Protein AF-A0A7C8HJ46-F1 (afdb_monomer_lite)

Foldseek 3Di:
DDDDDDDDDPVVLVVLVVVCVVVVHDSVVSVVVVVVVVVVVVVDDPQDPVNVVVVVVVVVCVVVVPDDDPVRVCVVVVNDD

Sequence (81 aa):
MTTLTLEIPEEMAAWLAEEATRRGVSRETAALDLLEQIALDDLRAPLTEEDIAAIEQGLADMRAGNVFSSQEVWESLGIKE

pLDDT: mean 87.75, std 7.17, range [60.72, 97.25]

Secondary structure (DSSP, 8-state):
---------HHHHHHHHHHHHHHT--HHHHHHHHHHHHHHHHHSPPPPHHHHHHHHHHHHHHHHT----HHHHHHHTT---

Radius of gyration: 20.62 Å; chains: 1; bounding box: 50×31×43 Å

Structure (mmCIF, N/CA/C/O backbone):
data_AF-A0A7C8HJ46-F1
#
_entry.id   AF-A0A7C8HJ46-F1
#
loop_
_atom_site.group_PDB
_atom_site.id
_atom_site.type_symbol
_atom_site.label_atom_id
_atom_site.label_alt_id
_atom_site.label_comp_id
_atom_site.label_asym_id
_atom_site.label_entity_id
_atom_site.label_seq_id
_atom_site.pdbx_PDB_ins_code
_atom_site.Cartn_x
_atom_site.Cartn_y
_atom_site.Cartn_z
_atom_site.occupancy
_atom_site.B_iso_or_equiv
_atom_site.auth_seq_id
_atom_site.auth_comp_id
_atom_site.auth_asym_id
_atom_site.auth_atom_id
_atom_site.pdbx_PDB_model_num
ATOM 1 N N . MET A 1 1 ? -26.213 10.705 8.674 1.00 65.00 1 MET A N 1
ATOM 2 C CA . MET A 1 1 ? -25.142 9.750 9.022 1.00 65.00 1 MET A CA 1
ATOM 3 C C . MET A 1 1 ? -25.524 8.415 8.436 1.00 65.00 1 MET A C 1
ATOM 5 O O . MET A 1 1 ? -26.627 7.960 8.707 1.00 65.00 1 MET A O 1
ATOM 9 N N . THR A 1 2 ? -24.653 7.839 7.617 1.00 80.75 2 THR A N 1
ATOM 10 C CA . THR A 1 2 ? -24.822 6.481 7.097 1.00 80.75 2 THR A CA 1
ATOM 11 C C . THR A 1 2 ? -23.946 5.573 7.945 1.00 80.75 2 THR A C 1
ATOM 13 O O . THR A 1 2 ? -22.776 5.88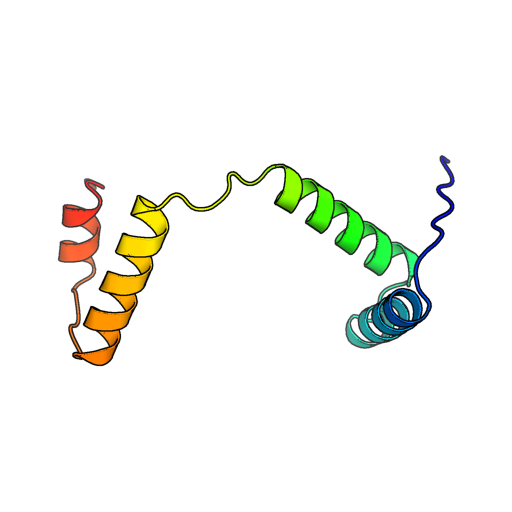3 8.151 1.00 80.75 2 THR A O 1
ATOM 16 N N . THR A 1 3 ? -24.517 4.502 8.484 1.00 84.81 3 THR A N 1
ATOM 17 C CA . THR A 1 3 ? -23.782 3.523 9.288 1.00 84.81 3 THR A CA 1
ATOM 18 C C . THR A 1 3 ? -23.525 2.300 8.426 1.00 84.81 3 THR A C 1
ATOM 20 O O . THR A 1 3 ? -24.460 1.757 7.843 1.00 84.81 3 THR A 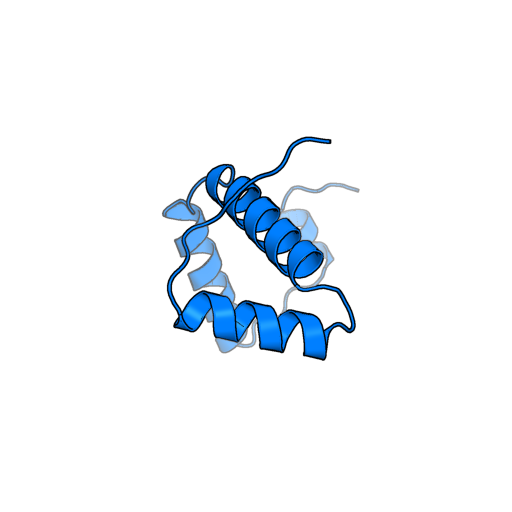O 1
ATOM 23 N N . LEU A 1 4 ? -22.264 1.884 8.349 1.00 85.19 4 LEU A N 1
ATOM 24 C CA . LEU A 1 4 ? -21.847 0.642 7.712 1.00 85.19 4 LEU A CA 1
ATOM 25 C C . LEU A 1 4 ? -21.429 -0.339 8.807 1.00 85.19 4 LEU A C 1
ATOM 27 O O . LEU A 1 4 ? -20.637 0.010 9.681 1.00 85.19 4 LEU A O 1
ATOM 31 N N . THR A 1 5 ? -21.963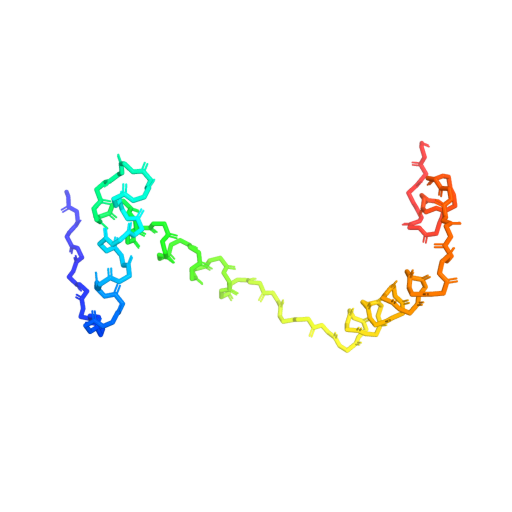 -1.554 8.759 1.00 89.44 5 THR A N 1
ATOM 32 C CA . THR A 1 5 ? -21.533 -2.658 9.621 1.00 89.44 5 THR A CA 1
ATOM 33 C C . THR A 1 5 ? -20.729 -3.625 8.768 1.00 89.44 5 THR A C 1
ATOM 35 O O . THR A 1 5 ? -21.215 -4.079 7.736 1.00 89.44 5 THR A O 1
ATOM 38 N N . LEU A 1 6 ? -19.496 -3.901 9.186 1.00 85.12 6 LEU A N 1
ATOM 39 C CA . LEU A 1 6 ? -18.577 -4.792 8.489 1.00 85.12 6 LEU A CA 1
ATOM 40 C C . LEU A 1 6 ? -18.419 -6.075 9.298 1.00 85.12 6 LEU A C 1
ATOM 42 O O . LEU A 1 6 ? -18.030 -6.028 10.466 1.00 85.12 6 LEU A O 1
ATOM 46 N N . GLU A 1 7 ? -18.688 -7.212 8.669 1.00 91.94 7 GLU A N 1
ATOM 47 C CA . GLU A 1 7 ? -18.275 -8.512 9.186 1.00 91.94 7 GLU A CA 1
ATOM 48 C C . GLU A 1 7 ? -16.903 -8.829 8.594 1.00 91.94 7 GLU A C 1
ATOM 50 O O . GLU A 1 7 ? -16.774 -9.066 7.394 1.00 91.94 7 GLU A O 1
ATOM 55 N N . ILE A 1 8 ? -15.868 -8.769 9.430 1.00 89.44 8 ILE A N 1
ATOM 56 C CA . ILE A 1 8 ? -14.482 -9.022 9.029 1.00 89.44 8 ILE A CA 1
ATOM 57 C C . ILE A 1 8 ? -13.886 -10.171 9.847 1.00 89.44 8 ILE A C 1
ATOM 59 O O . ILE A 1 8 ? -14.293 -10.376 10.994 1.00 89.44 8 ILE A O 1
ATOM 63 N N . PRO A 1 9 ? -12.907 -10.908 9.294 1.00 95.12 9 PRO A N 1
ATOM 64 C CA . PRO A 1 9 ? -12.169 -11.916 10.045 1.00 95.12 9 PRO A CA 1
ATOM 65 C C . PRO A 1 9 ? -11.480 -11.327 11.283 1.00 95.12 9 PRO A C 1
ATOM 67 O O . PRO A 1 9 ? -11.044 -10.174 11.274 1.00 95.12 9 PRO A O 1
ATOM 70 N N . GLU A 1 10 ? -11.314 -12.141 12.326 1.00 94.00 10 GLU A N 1
ATOM 71 C CA . GLU A 1 10 ? -10.674 -11.720 13.581 1.00 94.00 10 GLU A CA 1
ATOM 72 C C . GLU A 1 10 ? -9.245 -11.201 13.362 1.00 94.00 10 GLU A C 1
ATOM 74 O O . GLU A 1 10 ? -8.866 -10.177 13.926 1.00 94.00 10 GLU A O 1
ATOM 79 N N . GLU A 1 11 ? -8.482 -11.840 12.473 1.00 95.62 11 GLU A N 1
ATOM 80 C CA . GLU A 1 11 ? -7.128 -11.403 12.108 1.00 95.62 11 GLU A CA 1
ATOM 81 C C . GLU A 1 11 ? -7.117 -9.991 11.507 1.00 95.62 11 GLU A C 1
ATOM 83 O O . GLU A 1 11 ? -6.266 -9.169 11.844 1.00 95.62 11 GLU A O 1
ATOM 88 N N . MET A 1 12 ? -8.103 -9.670 10.667 1.00 92.62 12 MET A N 1
ATOM 89 C CA . MET A 1 12 ? -8.236 -8.344 10.064 1.00 92.62 12 MET A CA 1
ATOM 90 C C . MET A 1 12 ? -8.653 -7.299 11.104 1.00 92.62 12 MET A C 1
ATOM 92 O O . MET A 1 12 ? -8.156 -6.174 11.088 1.00 92.62 12 MET A O 1
ATOM 96 N N . ALA A 1 13 ? -9.524 -7.671 12.045 1.00 92.75 13 ALA A N 1
ATOM 97 C CA . ALA A 1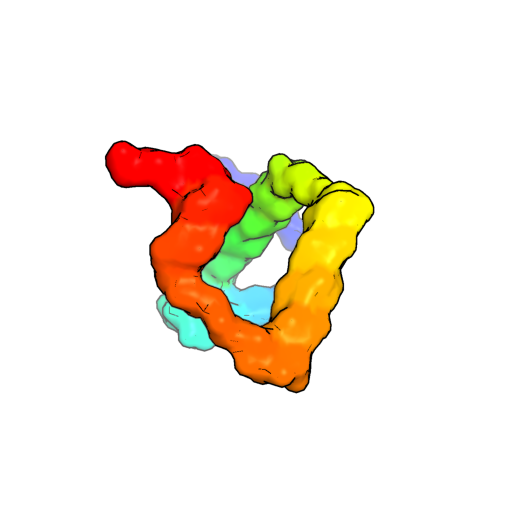 13 ? -9.895 -6.804 13.159 1.00 92.75 13 ALA A CA 1
ATOM 98 C C . ALA A 1 13 ? -8.696 -6.509 14.079 1.00 92.75 13 ALA A C 1
ATOM 100 O O . ALA A 1 13 ? -8.528 -5.371 14.526 1.00 92.75 13 ALA A O 1
ATOM 101 N N . ALA A 1 14 ? -7.849 -7.512 14.335 1.00 94.81 14 ALA A N 1
ATOM 102 C CA . ALA A 1 14 ? -6.612 -7.353 15.093 1.00 94.81 14 ALA A CA 1
ATOM 103 C C . ALA A 1 14 ? -5.624 -6.433 14.362 1.00 94.81 14 ALA A C 1
ATOM 105 O O . ALA A 1 14 ? -5.110 -5.491 14.967 1.00 94.81 14 ALA A O 1
ATOM 106 N N . TRP A 1 15 ? -5.439 -6.638 13.055 1.00 94.81 15 TRP A N 1
ATOM 107 C CA . TRP A 1 15 ? -4.598 -5.780 12.222 1.00 94.81 15 TRP A CA 1
ATOM 108 C C . TRP A 1 15 ? -5.076 -4.321 12.224 1.00 94.81 15 TRP A C 1
ATOM 110 O O . TRP A 1 15 ? -4.282 -3.419 12.471 1.00 94.81 15 TRP A O 1
ATOM 120 N N . LEU A 1 16 ? -6.380 -4.072 12.050 1.00 95.19 16 LEU A N 1
ATOM 121 C CA . LEU A 1 16 ? -6.948 -2.717 12.105 1.00 95.19 16 LEU A CA 1
ATOM 122 C C . LEU A 1 16 ? -6.731 -2.047 13.465 1.00 95.19 16 LEU A C 1
ATOM 124 O O . LEU A 1 16 ? -6.503 -0.839 13.535 1.00 95.19 16 LEU A O 1
ATOM 128 N N . ALA A 1 17 ? -6.815 -2.814 14.556 1.00 94.81 17 ALA A N 1
ATOM 129 C CA . ALA A 1 17 ? -6.560 -2.296 15.892 1.00 94.81 17 ALA A CA 1
ATOM 130 C C . ALA A 1 17 ? -5.093 -1.881 16.072 1.00 94.81 17 ALA A C 1
ATOM 132 O O . ALA A 1 17 ? -4.836 -0.799 16.599 1.00 94.81 17 ALA A O 1
ATOM 133 N N . GLU A 1 18 ? -4.153 -2.711 15.620 1.00 96.81 18 GLU A N 1
ATOM 134 C CA . GLU A 1 18 ? -2.722 -2.407 15.661 1.00 96.81 18 GLU A CA 1
ATOM 135 C C . GLU A 1 18 ? -2.376 -1.206 14.775 1.00 96.81 18 GLU A C 1
ATOM 137 O O . GLU A 1 18 ? -1.699 -0.278 15.217 1.00 96.81 18 GLU A O 1
ATOM 142 N N . GLU A 1 19 ? -2.903 -1.179 13.554 1.00 95.12 19 GLU A N 1
ATOM 143 C CA . GLU A 1 19 ? -2.667 -0.121 12.578 1.00 95.12 19 GLU A CA 1
ATOM 144 C C . GLU A 1 19 ? -3.199 1.236 13.063 1.00 95.12 19 GLU A C 1
ATOM 146 O O . GLU A 1 19 ? -2.509 2.257 12.970 1.00 95.12 19 GLU A O 1
ATOM 151 N N . ALA A 1 20 ? -4.391 1.246 13.667 1.00 96.25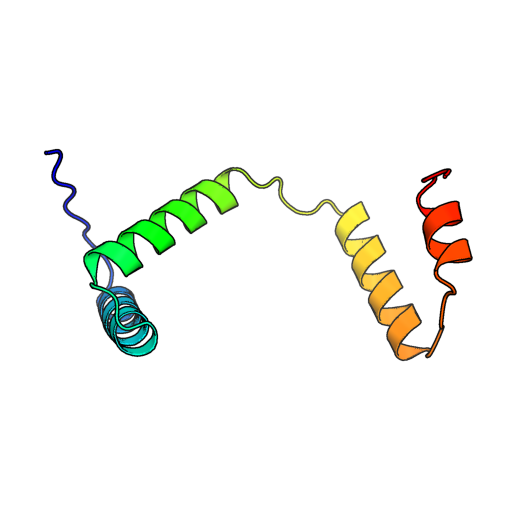 20 ALA A N 1
ATOM 152 C CA . ALA A 1 20 ? -4.959 2.430 14.302 1.00 96.25 20 ALA A CA 1
ATOM 153 C C . ALA A 1 20 ? -4.069 2.942 15.448 1.00 96.25 20 ALA A C 1
ATOM 155 O O . ALA A 1 20 ? -3.769 4.137 15.512 1.00 96.25 20 ALA A O 1
ATOM 156 N N . THR A 1 21 ? -3.576 2.046 16.313 1.00 97.25 21 THR A N 1
ATOM 157 C CA . THR A 1 21 ? -2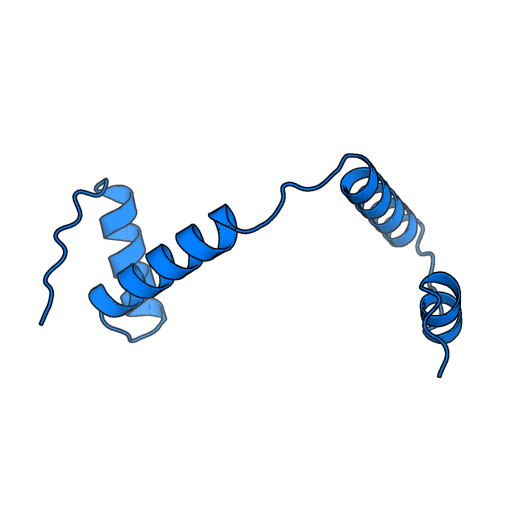.640 2.398 17.393 1.00 97.25 21 THR A CA 1
ATOM 158 C C . THR A 1 21 ? -1.324 2.946 16.848 1.00 97.25 21 THR A C 1
ATOM 160 O O . THR A 1 21 ? -0.857 3.983 17.317 1.00 97.25 21 THR A O 1
ATOM 163 N N . ARG A 1 22 ? -0.742 2.296 15.836 1.00 97.06 22 ARG A N 1
ATOM 164 C CA . ARG A 1 22 ? 0.523 2.696 15.207 1.00 97.06 22 ARG A CA 1
ATOM 165 C C . ARG A 1 22 ? 0.448 4.100 14.607 1.00 97.06 22 ARG A C 1
ATOM 167 O O . ARG A 1 22 ? 1.417 4.853 14.677 1.00 97.06 22 ARG A O 1
ATOM 174 N N . ARG A 1 23 ? -0.696 4.448 14.016 1.00 96.25 23 ARG A N 1
ATOM 175 C CA . ARG A 1 23 ? -0.941 5.744 13.366 1.00 96.25 23 ARG A CA 1
ATOM 176 C C . ARG A 1 23 ? -1.535 6.800 14.299 1.00 96.25 23 ARG A C 1
ATOM 178 O O . ARG A 1 23 ? -1.596 7.964 13.915 1.00 96.25 23 ARG A O 1
ATOM 185 N N . GLY A 1 24 ? -1.970 6.417 15.501 1.00 96.81 24 GLY A N 1
ATOM 186 C CA . GLY A 1 24 ? -2.648 7.315 16.438 1.00 96.81 24 GLY A CA 1
ATOM 187 C C . GLY A 1 24 ? -4.022 7.784 15.946 1.00 96.81 24 GLY A C 1
ATOM 188 O O . GLY A 1 24 ? -4.434 8.897 16.265 1.00 96.81 24 GLY A O 1
ATOM 189 N N . VAL A 1 25 ? -4.715 6.961 15.155 1.00 96.56 25 VAL A N 1
ATOM 190 C CA . VAL A 1 25 ? -6.056 7.243 14.609 1.00 96.56 25 VAL A CA 1
ATOM 191 C C . VAL A 1 25 ? -7.099 6.301 15.212 1.00 96.56 25 VAL A C 1
ATOM 193 O O . VAL A 1 25 ? -6.760 5.374 15.948 1.00 96.56 25 VAL A O 1
ATOM 196 N N . SER A 1 26 ? -8.384 6.532 14.932 1.00 95.56 26 SER A N 1
ATOM 197 C CA . SER A 1 26 ? -9.436 5.611 15.365 1.00 95.56 26 SER A CA 1
ATOM 198 C C . SER A 1 26 ? -9.488 4.368 14.469 1.00 95.56 26 SER A C 1
ATOM 200 O O . SER A 1 26 ? -9.016 4.378 13.328 1.00 95.56 26 SER A O 1
ATOM 202 N N . ARG A 1 27 ? -10.086 3.283 14.974 1.00 91.62 27 ARG A N 1
ATOM 203 C CA . ARG A 1 27 ? -10.262 2.047 14.193 1.00 91.62 27 ARG A CA 1
ATOM 204 C C . ARG A 1 27 ? -11.160 2.273 12.981 1.00 91.62 27 ARG A C 1
ATOM 206 O O . ARG A 1 27 ? -10.928 1.682 11.936 1.00 91.62 27 ARG A O 1
ATOM 213 N N . GLU A 1 28 ? -12.150 3.151 13.111 1.00 92.19 28 GLU A N 1
ATOM 214 C CA . GLU A 1 28 ? -13.039 3.555 12.025 1.00 92.19 28 GLU A CA 1
ATOM 215 C C . GLU A 1 28 ? -12.268 4.269 10.914 1.00 92.19 28 GLU A C 1
ATOM 217 O O . GLU A 1 28 ? -12.481 3.962 9.747 1.00 92.19 28 GLU A O 1
ATOM 222 N N . THR A 1 29 ? -11.339 5.171 11.254 1.00 94.06 29 THR A N 1
ATOM 223 C CA . THR A 1 29 ? -10.473 5.822 10.259 1.00 94.06 29 THR A CA 1
ATOM 224 C C . THR A 1 29 ? -9.576 4.809 9.553 1.00 94.06 29 THR A C 1
ATOM 226 O O . THR A 1 29 ? -9.526 4.801 8.330 1.00 94.06 29 THR A O 1
ATOM 229 N N . ALA A 1 30 ? -8.926 3.907 10.295 1.00 93.50 30 ALA A N 1
ATOM 230 C CA . ALA A 1 30 ? -8.101 2.862 9.687 1.00 93.50 30 ALA A CA 1
ATOM 231 C C . ALA A 1 30 ? -8.918 1.930 8.766 1.00 93.50 30 ALA A C 1
ATOM 233 O O . ALA A 1 30 ? -8.442 1.537 7.704 1.00 93.50 30 ALA A O 1
ATOM 234 N N . ALA A 1 31 ? -10.158 1.607 9.147 1.00 92.50 31 ALA A N 1
ATOM 235 C CA . ALA A 1 31 ? -11.057 0.791 8.337 1.00 92.50 31 ALA A CA 1
ATOM 236 C C . ALA A 1 31 ? -11.534 1.521 7.072 1.00 92.50 31 ALA A C 1
ATOM 238 O O . ALA A 1 31 ? -11.633 0.901 6.018 1.00 92.50 31 ALA A O 1
ATOM 239 N N . LEU A 1 32 ? -11.812 2.825 7.160 1.00 91.88 32 LEU A N 1
ATOM 240 C CA . LEU A 1 32 ? -12.165 3.642 5.998 1.00 91.88 32 LEU A CA 1
ATOM 241 C C . LEU A 1 32 ? -11.012 3.718 4.996 1.00 91.88 32 LEU A C 1
ATOM 243 O O . LEU A 1 32 ? -11.243 3.483 3.815 1.00 91.88 32 LEU A O 1
ATOM 247 N N . ASP A 1 33 ? -9.787 3.953 5.464 1.00 91.38 33 ASP A N 1
ATOM 248 C CA . ASP A 1 33 ? -8.606 3.988 4.595 1.00 91.38 33 ASP A CA 1
ATOM 249 C C . ASP A 1 33 ? -8.385 2.643 3.888 1.00 91.38 33 ASP A C 1
ATOM 251 O O . ASP A 1 33 ? -8.065 2.605 2.701 1.00 91.38 33 ASP A O 1
ATOM 255 N N . LEU A 1 34 ? -8.589 1.527 4.599 1.00 90.06 34 LEU A N 1
ATOM 256 C CA . LEU A 1 34 ? -8.512 0.195 4.001 1.00 90.06 34 LEU A CA 1
ATOM 257 C C . LEU A 1 34 ? -9.570 0.015 2.902 1.00 90.06 34 LEU A C 1
ATOM 259 O O . LEU A 1 34 ? -9.261 -0.501 1.831 1.00 90.06 34 LEU A O 1
ATOM 263 N N . LEU A 1 35 ? -10.811 0.441 3.150 1.00 90.00 35 LEU A N 1
ATOM 264 C CA . LEU A 1 35 ? -11.882 0.368 2.155 1.00 90.00 35 LEU A CA 1
ATOM 265 C C . LEU A 1 35 ? -11.604 1.263 0.942 1.00 90.00 35 LEU A C 1
ATOM 267 O O . LEU A 1 35 ? -11.871 0.846 -0.183 1.00 90.00 35 LEU A O 1
ATOM 271 N N . GLU A 1 36 ? -11.050 2.459 1.148 1.00 90.38 36 GLU A N 1
ATOM 272 C CA . GLU A 1 36 ? -10.604 3.327 0.053 1.00 90.38 36 GLU A CA 1
ATOM 273 C C . GLU A 1 36 ? -9.496 2.667 -0.764 1.00 90.38 36 GLU A C 1
ATOM 275 O O . GLU A 1 36 ? -9.544 2.696 -1.992 1.00 90.38 36 GLU A O 1
ATOM 280 N N . GLN A 1 37 ? -8.530 2.025 -0.105 1.00 88.00 37 GLN A N 1
ATOM 281 C CA . GLN A 1 37 ? -7.462 1.312 -0.793 1.00 88.00 37 GLN A CA 1
ATOM 282 C C . GLN A 1 37 ? -8.001 0.144 -1.624 1.00 88.00 37 GLN A C 1
ATOM 284 O O . GLN A 1 37 ? -7.627 0.018 -2.784 1.00 88.00 37 GLN A O 1
ATOM 289 N N . ILE A 1 38 ? -8.917 -0.660 -1.077 1.00 86.81 38 ILE A N 1
ATOM 290 C CA . ILE A 1 38 ? -9.570 -1.750 -1.820 1.00 86.81 38 ILE A CA 1
ATOM 291 C C . ILE A 1 38 ? -10.311 -1.193 -3.039 1.00 86.81 38 ILE A C 1
ATOM 293 O O . ILE A 1 38 ? -10.159 -1.709 -4.141 1.00 86.81 38 ILE A O 1
ATOM 297 N N . ALA A 1 39 ? -11.067 -0.106 -2.865 1.00 85.81 39 ALA A N 1
ATOM 298 C CA . ALA A 1 39 ? -11.779 0.528 -3.969 1.00 85.81 39 ALA A CA 1
ATOM 299 C C . ALA A 1 39 ? -10.825 1.069 -5.050 1.00 85.81 39 ALA A C 1
ATOM 301 O O . ALA A 1 39 ? -11.144 1.015 -6.235 1.00 85.81 39 ALA A O 1
ATOM 302 N N . LEU A 1 40 ? -9.658 1.590 -4.661 1.00 85.69 40 LEU A N 1
ATOM 303 C CA . LEU A 1 40 ? -8.626 2.049 -5.593 1.00 85.69 40 LEU A CA 1
ATOM 304 C C . LEU A 1 40 ? -7.934 0.891 -6.314 1.00 85.69 40 LEU A C 1
ATOM 306 O O . LEU A 1 40 ? -7.664 1.001 -7.509 1.00 85.69 40 LEU A O 1
ATOM 310 N N . ASP A 1 41 ? -7.645 -0.198 -5.608 1.00 82.31 41 ASP A N 1
ATOM 311 C CA . ASP A 1 41 ? -6.996 -1.373 -6.183 1.00 82.31 41 ASP A CA 1
ATOM 312 C C . ASP A 1 41 ? -7.934 -2.111 -7.151 1.00 82.31 41 ASP A C 1
ATOM 314 O O . ASP A 1 41 ? -7.483 -2.523 -8.216 1.00 82.31 41 ASP A O 1
ATOM 318 N N . ASP A 1 42 ? -9.243 -2.155 -6.883 1.00 78.00 42 ASP A N 1
ATOM 319 C CA . ASP A 1 42 ? -10.251 -2.665 -7.830 1.00 78.00 42 ASP A CA 1
ATOM 320 C C . ASP A 1 42 ? -10.343 -1.824 -9.120 1.00 78.00 42 ASP A C 1
ATOM 322 O O . ASP A 1 42 ? -10.728 -2.327 -10.178 1.00 78.00 42 ASP A O 1
ATOM 326 N N . LEU A 1 43 ? -9.995 -0.535 -9.053 1.00 76.75 43 LEU A N 1
ATOM 327 C CA . LEU A 1 43 ? -9.965 0.364 -10.212 1.00 76.75 43 LEU A CA 1
ATOM 328 C C . LEU A 1 43 ? -8.643 0.308 -10.985 1.00 76.75 43 LEU A C 1
ATOM 330 O O . LEU A 1 43 ? -8.565 0.825 -12.104 1.00 76.75 43 LEU A O 1
ATOM 334 N N . ARG A 1 44 ? -7.592 -0.287 -10.414 1.00 77.38 44 ARG A N 1
ATOM 335 C CA . ARG A 1 44 ? -6.310 -0.435 -11.100 1.00 77.38 44 ARG A CA 1
ATOM 336 C C . ARG A 1 44 ? -6.399 -1.568 -12.110 1.00 77.38 44 ARG A C 1
ATOM 338 O O . ARG A 1 44 ? -6.756 -2.696 -11.787 1.00 77.38 44 ARG A O 1
ATOM 345 N N . ALA A 1 45 ? -6.025 -1.264 -13.351 1.00 79.50 45 ALA A N 1
ATOM 346 C CA . ALA A 1 45 ? -5.823 -2.303 -14.345 1.00 79.50 45 ALA A CA 1
ATOM 347 C C . ALA A 1 45 ? -4.730 -3.270 -13.846 1.00 79.50 45 ALA A C 1
ATOM 349 O O . ALA A 1 45 ? -3.722 -2.808 -13.298 1.00 79.50 45 ALA A O 1
ATOM 350 N N . PRO A 1 46 ? -4.909 -4.592 -14.016 1.00 82.19 46 PRO A N 1
ATOM 351 C CA . PRO A 1 46 ? -3.843 -5.538 -13.730 1.00 82.19 46 PRO A CA 1
ATOM 352 C C . PRO A 1 46 ? -2.625 -5.217 -14.602 1.00 82.19 46 PRO A C 1
ATOM 354 O O . PRO A 1 46 ? -2.777 -4.746 -15.732 1.00 82.19 46 PRO A O 1
ATOM 357 N N . LEU A 1 47 ? -1.427 -5.494 -14.081 1.00 86.62 47 LEU A N 1
ATOM 358 C CA . LEU A 1 47 ? -0.199 -5.380 -14.865 1.00 86.62 47 LEU A CA 1
ATOM 359 C C . LEU A 1 47 ? -0.307 -6.265 -16.108 1.00 86.62 47 LEU A C 1
ATOM 361 O O . LEU A 1 47 ? -0.704 -7.431 -16.025 1.00 86.62 47 LEU A O 1
ATOM 365 N N . THR A 1 48 ? 0.045 -5.702 -17.255 1.00 91.00 48 THR A N 1
ATOM 366 C CA . THR A 1 48 ? 0.141 -6.450 -18.505 1.00 91.00 48 THR A CA 1
ATOM 367 C C . THR A 1 48 ? 1.427 -7.277 -18.532 1.00 91.00 48 THR A C 1
ATOM 369 O O . THR A 1 48 ? 2.354 -7.049 -17.754 1.00 91.00 48 THR A O 1
ATOM 372 N N . GLU A 1 49 ? 1.517 -8.243 -19.448 1.00 90.81 49 GLU A N 1
ATOM 373 C CA . GLU A 1 49 ? 2.770 -8.982 -19.670 1.00 90.81 49 GLU A CA 1
ATOM 374 C C . GLU A 1 49 ? 3.920 -8.047 -20.077 1.00 90.81 49 GLU A C 1
ATOM 376 O O . GLU A 1 49 ? 5.067 -8.283 -19.704 1.00 90.81 49 GLU A O 1
ATOM 381 N N . GLU A 1 50 ? 3.610 -6.960 -20.791 1.00 89.62 50 GLU A N 1
ATOM 382 C CA . GLU A 1 50 ? 4.576 -5.926 -21.166 1.00 89.62 50 GLU A CA 1
ATOM 383 C C . GLU A 1 50 ? 5.095 -5.168 -19.937 1.00 89.62 50 GLU A C 1
ATOM 385 O O . GLU A 1 50 ? 6.306 -4.996 -19.791 1.00 89.62 50 GLU A O 1
ATOM 390 N N . ASP A 1 51 ? 4.208 -4.802 -19.005 1.00 89.38 51 ASP A N 1
ATOM 391 C CA . ASP A 1 51 ? 4.601 -4.150 -17.750 1.00 89.38 51 ASP A CA 1
ATOM 392 C C . ASP A 1 51 ? 5.507 -5.058 -16.912 1.00 89.38 51 ASP A C 1
ATOM 394 O O . ASP A 1 51 ? 6.522 -4.615 -16.369 1.00 89.38 51 ASP A O 1
ATOM 398 N N . ILE A 1 52 ? 5.165 -6.347 -16.823 1.00 92.00 52 ILE A N 1
ATOM 399 C CA . ILE A 1 52 ? 5.965 -7.332 -16.089 1.00 92.00 52 ILE A CA 1
ATOM 400 C C . ILE A 1 52 ? 7.346 -7.478 -16.739 1.00 92.00 52 ILE A C 1
ATOM 402 O O . ILE A 1 52 ? 8.354 -7.406 -16.036 1.00 92.00 52 ILE A O 1
ATOM 406 N N . ALA A 1 53 ? 7.413 -7.607 -18.067 1.00 90.62 53 ALA A N 1
ATOM 407 C CA . ALA A 1 53 ? 8.677 -7.711 -18.792 1.00 90.62 53 ALA A CA 1
ATOM 408 C C . ALA A 1 53 ? 9.559 -6.462 -18.607 1.00 90.62 53 ALA A C 1
ATOM 410 O O . ALA A 1 53 ? 10.770 -6.581 -18.406 1.00 90.62 53 ALA A O 1
ATOM 411 N N . ALA A 1 54 ? 8.966 -5.264 -18.612 1.00 88.19 54 ALA A N 1
ATOM 412 C CA . ALA A 1 54 ? 9.684 -4.018 -18.353 1.00 88.19 54 ALA A CA 1
ATOM 413 C C . ALA A 1 54 ? 10.256 -3.964 -16.924 1.00 88.19 54 ALA A C 1
ATOM 415 O O . ALA A 1 54 ? 11.402 -3.553 -16.727 1.00 88.19 54 ALA A O 1
ATOM 416 N N . ILE A 1 55 ? 9.495 -4.427 -15.925 1.00 88.75 55 ILE A N 1
ATOM 417 C CA . ILE A 1 55 ? 9.955 -4.519 -14.530 1.00 88.75 55 ILE A CA 1
ATOM 418 C C . ILE A 1 55 ? 11.107 -5.524 -14.398 1.00 88.75 55 ILE A C 1
ATOM 420 O O . ILE A 1 55 ? 12.115 -5.226 -13.752 1.00 88.75 55 ILE A O 1
ATOM 424 N N . GLU A 1 56 ? 10.985 -6.706 -15.005 1.00 92.31 56 GLU A N 1
ATOM 425 C CA . GLU A 1 56 ? 12.032 -7.734 -14.978 1.00 92.31 56 GLU A CA 1
ATOM 426 C C . GLU A 1 56 ? 13.330 -7.238 -15.619 1.00 92.31 56 GLU A C 1
ATOM 428 O O . GLU A 1 56 ? 14.412 -7.436 -15.055 1.00 92.31 56 GLU A O 1
ATOM 433 N N . GLN A 1 57 ? 13.223 -6.530 -16.745 1.00 88.38 57 GLN A N 1
ATOM 434 C CA . GLN A 1 57 ? 14.363 -5.912 -17.410 1.00 88.38 57 GLN A CA 1
ATOM 435 C C . GLN A 1 57 ? 15.017 -4.844 -16.523 1.00 88.38 57 GLN A C 1
ATOM 437 O O . GLN A 1 57 ? 16.229 -4.883 -16.313 1.00 88.38 57 GLN A O 1
ATOM 442 N N . GLY A 1 58 ? 14.226 -3.956 -15.912 1.00 86.12 58 GLY A N 1
ATOM 443 C CA . GLY A 1 58 ? 14.740 -2.946 -14.983 1.00 86.12 58 GLY A CA 1
ATOM 444 C C . GLY A 1 58 ? 15.474 -3.558 -13.783 1.00 86.12 58 GLY A C 1
ATOM 445 O O . GLY A 1 58 ? 16.543 -3.088 -13.392 1.00 86.12 58 GLY A O 1
ATOM 446 N N . LEU A 1 59 ? 14.960 -4.661 -13.229 1.00 89.75 59 LEU A N 1
ATOM 447 C CA . LEU A 1 59 ? 15.636 -5.404 -12.162 1.00 89.75 59 LEU A CA 1
ATOM 448 C C . LEU A 1 59 ? 16.947 -6.048 -12.634 1.00 89.75 59 LEU A C 1
ATOM 450 O O . LEU A 1 59 ? 17.916 -6.089 -11.868 1.00 89.75 59 LEU A O 1
ATOM 454 N N . ALA A 1 60 ? 16.994 -6.562 -13.865 1.00 90.25 60 ALA A N 1
ATOM 455 C CA . ALA A 1 60 ? 18.210 -7.114 -14.452 1.00 90.25 60 ALA A CA 1
ATOM 456 C C . ALA A 1 60 ? 19.280 -6.029 -14.648 1.00 90.25 60 ALA A C 1
ATOM 458 O O . ALA A 1 60 ? 20.429 -6.233 -14.250 1.00 90.25 60 ALA A O 1
ATOM 459 N N . ASP A 1 61 ? 18.892 -4.861 -15.158 1.00 88.69 61 ASP A N 1
ATOM 460 C CA . ASP A 1 61 ? 19.779 -3.712 -15.343 1.00 88.69 61 ASP A CA 1
ATOM 461 C C . ASP A 1 61 ? 20.327 -3.188 -14.009 1.00 88.69 61 ASP A C 1
ATOM 463 O O . ASP A 1 61 ? 21.537 -2.985 -13.867 1.00 88.69 61 ASP A O 1
ATOM 467 N N . MET A 1 62 ? 19.476 -3.085 -12.982 1.00 86.31 62 MET A N 1
ATOM 468 C CA . MET A 1 62 ? 19.911 -2.740 -11.624 1.00 86.31 62 MET A CA 1
ATOM 469 C C . MET A 1 62 ? 20.938 -3.737 -11.071 1.00 86.31 62 MET A C 1
ATOM 471 O O . MET A 1 62 ? 21.927 -3.331 -10.461 1.00 86.31 62 MET A O 1
ATOM 475 N N . ARG A 1 63 ? 20.731 -5.045 -11.277 1.00 90.50 63 ARG A N 1
ATOM 476 C CA . ARG A 1 63 ? 21.666 -6.092 -10.819 1.00 90.50 63 ARG A CA 1
ATOM 477 C C . ARG A 1 63 ? 22.982 -6.085 -11.590 1.00 90.50 63 ARG A C 1
ATOM 479 O O . ARG A 1 63 ? 24.017 -6.393 -11.005 1.00 90.50 63 ARG A O 1
ATOM 486 N N . ALA A 1 64 ? 22.944 -5.741 -12.874 1.00 90.81 64 ALA A N 1
ATOM 487 C CA . ALA A 1 64 ? 24.133 -5.573 -13.702 1.00 90.81 64 ALA A CA 1
ATOM 488 C C . ALA A 1 64 ? 24.931 -4.305 -13.343 1.00 90.81 64 ALA A C 1
ATOM 490 O O . ALA A 1 64 ? 26.073 -4.164 -13.776 1.00 90.81 64 ALA A O 1
ATOM 491 N N . GLY A 1 65 ? 24.362 -3.406 -12.530 1.00 89.38 65 GLY A N 1
ATOM 492 C CA . GLY A 1 65 ? 24.976 -2.126 -12.186 1.00 89.38 65 GLY A CA 1
ATOM 493 C C . GLY A 1 65 ? 24.906 -1.115 -13.328 1.00 89.38 65 GLY A C 1
ATOM 494 O O . GLY A 1 65 ? 25.709 -0.183 -13.364 1.00 89.38 65 GLY A O 1
ATOM 495 N N . ASN A 1 66 ? 23.966 -1.300 -14.259 1.00 86.31 66 ASN A N 1
ATOM 496 C CA . ASN A 1 66 ? 23.717 -0.341 -15.323 1.00 86.31 66 ASN A CA 1
ATOM 497 C C . ASN A 1 66 ? 23.140 0.932 -14.695 1.00 86.31 66 ASN A C 1
ATOM 499 O O . ASN A 1 66 ? 22.144 0.895 -13.970 1.00 86.31 66 ASN A O 1
ATOM 503 N N . VAL A 1 67 ? 23.797 2.060 -14.948 1.00 82.62 67 VAL A N 1
ATOM 504 C CA . VAL A 1 67 ? 23.358 3.377 -14.490 1.00 82.62 67 VAL A CA 1
ATOM 505 C C . VAL A 1 67 ? 22.987 4.179 -15.719 1.00 82.62 67 VAL A C 1
ATOM 507 O O . VAL A 1 67 ? 23.790 4.308 -16.639 1.00 82.62 67 VAL A O 1
ATOM 510 N N . PHE A 1 68 ? 21.781 4.727 -15.705 1.00 82.31 68 PHE A N 1
ATOM 511 C CA . PHE A 1 68 ? 21.282 5.597 -16.755 1.00 82.31 68 PHE A CA 1
ATOM 512 C C . PHE A 1 68 ? 21.301 7.030 -16.238 1.00 82.31 68 PHE A C 1
ATOM 514 O O . PHE A 1 68 ? 20.918 7.300 -15.095 1.00 82.31 68 PHE A O 1
ATOM 521 N N . SER A 1 69 ? 21.772 7.958 -17.059 1.00 84.94 69 SER A N 1
ATOM 522 C CA . SER A 1 69 ? 21.617 9.378 -16.775 1.00 84.94 69 SER A CA 1
ATOM 523 C C . SER A 1 69 ? 20.146 9.772 -16.890 1.00 84.94 69 SER A C 1
ATOM 525 O O . SER A 1 69 ? 19.382 9.173 -17.648 1.00 84.94 69 SER A O 1
ATOM 527 N N . SER A 1 70 ? 19.737 10.821 -16.173 1.00 82.12 70 SER A N 1
ATOM 528 C CA . SER A 1 70 ? 18.365 11.325 -16.278 1.00 82.12 70 SER A CA 1
ATOM 529 C C . SER A 1 70 ? 17.999 11.643 -17.728 1.00 82.12 70 SER A C 1
ATOM 531 O O . SER A 1 70 ? 16.898 11.325 -18.153 1.00 82.12 70 SER A O 1
ATOM 533 N N . GLN A 1 71 ? 18.930 12.213 -18.501 1.00 85.19 71 GLN A N 1
ATOM 534 C CA . GLN A 1 71 ? 18.702 12.565 -19.902 1.00 85.19 71 GLN A CA 1
ATOM 535 C C . GLN A 1 71 ? 18.366 11.341 -20.769 1.00 85.19 71 GLN A C 1
ATOM 537 O O . GLN A 1 71 ? 17.387 11.380 -21.507 1.00 85.19 71 GLN A O 1
ATOM 542 N N . GLU A 1 72 ? 19.103 10.236 -20.627 1.00 82.00 72 GLU A N 1
ATOM 543 C CA . GLU A 1 72 ? 18.823 8.983 -21.351 1.00 82.00 72 GLU A CA 1
ATOM 544 C C . GLU A 1 72 ? 17.450 8.399 -20.976 1.00 82.00 72 GLU A C 1
ATOM 546 O O . GLU A 1 72 ? 16.715 7.896 -21.831 1.00 82.00 72 GLU A O 1
ATOM 551 N N . VAL A 1 73 ? 17.062 8.511 -19.702 1.00 82.19 73 VAL A N 1
ATOM 552 C CA . VAL A 1 73 ? 15.740 8.076 -19.231 1.00 82.19 73 VAL A CA 1
ATOM 553 C C . VAL A 1 73 ? 14.628 8.944 -19.832 1.00 82.19 73 VAL A C 1
ATOM 555 O O . VAL A 1 73 ? 13.652 8.409 -20.346 1.00 82.19 73 VAL A O 1
ATOM 558 N N . TRP A 1 74 ? 14.770 10.270 -19.845 1.00 84.31 74 TRP A N 1
ATOM 559 C CA . TRP A 1 74 ? 13.765 11.161 -20.441 1.00 84.31 74 TRP A CA 1
ATOM 560 C C . TRP A 1 74 ? 13.600 10.937 -21.949 1.00 84.31 74 TRP A C 1
ATOM 562 O O . TRP A 1 74 ? 12.471 10.850 -22.438 1.00 84.31 74 TRP A O 1
ATOM 572 N N . GLU A 1 75 ? 14.713 10.780 -22.673 1.00 84.19 75 GLU A N 1
ATOM 573 C CA . GLU A 1 75 ? 14.708 10.497 -24.112 1.00 84.19 75 GLU A CA 1
ATOM 574 C C . GLU A 1 75 ? 14.036 9.151 -24.425 1.00 84.19 75 GLU A C 1
ATOM 576 O O . GLU A 1 75 ? 13.199 9.083 -25.328 1.00 84.19 75 GLU A O 1
ATOM 581 N N . SER A 1 76 ? 14.335 8.098 -23.654 1.00 79.56 76 SER A N 1
ATOM 582 C CA . SER A 1 76 ? 13.715 6.771 -23.825 1.00 79.56 76 SER A CA 1
ATOM 583 C C . SER A 1 76 ? 12.221 6.741 -23.487 1.00 79.56 76 SER A C 1
ATOM 585 O O . SER A 1 76 ? 11.467 6.016 -24.134 1.00 79.56 76 SER A O 1
ATOM 587 N N . LEU A 1 77 ? 11.768 7.572 -22.543 1.00 80.06 77 LEU A N 1
ATOM 588 C CA . LEU A 1 77 ? 10.348 7.747 -22.221 1.00 80.06 77 LEU A CA 1
ATOM 589 C C . LEU A 1 77 ? 9.613 8.664 -23.216 1.00 80.06 77 LEU A C 1
ATOM 591 O O . LEU A 1 77 ? 8.402 8.852 -23.104 1.00 80.06 77 LEU A O 1
ATOM 595 N N . GLY A 1 78 ? 10.323 9.254 -24.184 1.00 78.44 78 GLY A N 1
ATOM 596 C CA . GLY A 1 78 ? 9.746 10.165 -25.174 1.00 78.44 78 GLY A CA 1
ATOM 597 C C . GLY A 1 78 ? 9.256 11.492 -24.585 1.00 78.44 78 GLY A C 1
ATOM 598 O O . GLY A 1 78 ? 8.498 12.214 -25.238 1.00 78.44 78 GLY A O 1
ATOM 599 N N . ILE A 1 79 ? 9.683 11.825 -23.367 1.00 79.25 79 ILE A N 1
ATOM 600 C CA . ILE A 1 79 ? 9.335 13.071 -22.689 1.00 79.25 79 ILE A CA 1
ATOM 601 C C . ILE A 1 79 ? 10.341 14.121 -23.160 1.00 79.25 79 ILE A C 1
ATOM 603 O O . ILE A 1 79 ? 11.488 14.148 -22.721 1.00 79.25 79 ILE A O 1
ATOM 607 N N . LYS A 1 80 ? 9.921 14.959 -24.112 1.00 65.25 80 LYS A N 1
ATOM 608 C CA . LYS A 1 80 ? 10.695 16.130 -24.539 1.00 65.25 80 LYS A CA 1
ATOM 609 C C . LYS A 1 80 ? 10.436 17.280 -23.569 1.00 65.25 80 LYS A C 1
ATOM 611 O O . LYS A 1 80 ? 9.276 17.527 -23.243 1.00 65.25 80 LYS A O 1
ATOM 616 N N . GLU A 1 81 ? 11.506 17.948 -23.137 1.00 60.72 81 GLU A N 1
ATOM 617 C CA . GLU A 1 81 ? 11.422 19.263 -22.479 1.00 60.72 81 GLU A CA 1
ATOM 618 C C . GLU A 1 81 ? 10.661 20.286 -23.338 1.00 60.72 81 GLU A C 1
ATOM 620 O O . GLU A 1 81 ? 10.808 20.254 -24.587 1.00 60.72 81 GLU A O 1
#